Protein AF-D5DQ71-F1 (afdb_monomer_lite)

Foldseek 3Di:
DQDPVRLVVLVVVLVVLVVCLVVDPDPVVNVVSVVSNVVSVVVNVVVVVVVVPD

Radius of gyration: 12.97 Å; chains: 1; bounding box: 25×14×41 Å

pLDDT: mean 87.88, std 16.12, range [41.28, 98.62]

Sequence (54 aa):
MINEQETLLFIKELGRLLKDYQNCSNASVKSEIYKDIVLLSNVIQLDHVNVSYA

Structure (mmCIF, N/CA/C/O backbone):
data_AF-D5DQ71-F1
#
_entry.id   AF-D5DQ71-F1
#
loop_
_atom_site.group_PDB
_atom_site.id
_atom_site.type_symbol
_atom_site.label_atom_id
_atom_site.label_alt_id
_atom_site.label_comp_id
_atom_site.label_asym_id
_atom_site.label_entity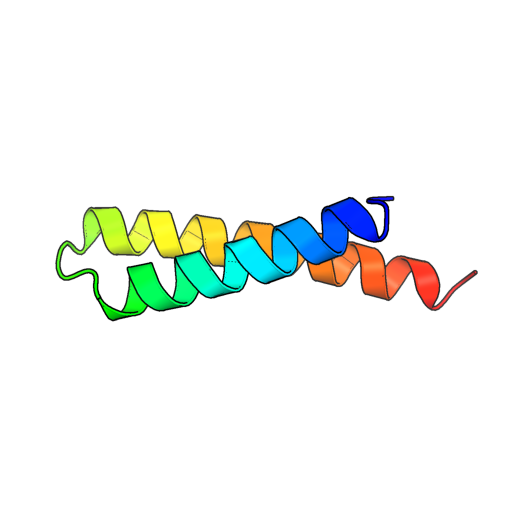_id
_atom_site.label_seq_id
_atom_site.pdbx_PDB_ins_code
_atom_site.Cartn_x
_atom_site.Cartn_y
_atom_site.Cartn_z
_atom_site.occupancy
_atom_site.B_iso_or_equiv
_atom_site.auth_seq_id
_atom_site.auth_comp_id
_atom_site.auth_asym_id
_atom_site.auth_atom_id
_atom_site.pdbx_PDB_model_num
ATOM 1 N N . MET A 1 1 ? 9.817 9.228 -17.146 1.00 63.09 1 MET A N 1
ATOM 2 C CA . MET A 1 1 ? 9.946 7.767 -17.106 1.00 63.09 1 MET A CA 1
ATOM 3 C C . MET A 1 1 ? 10.663 7.463 -15.818 1.00 63.09 1 MET A C 1
ATOM 5 O O . MET A 1 1 ? 11.751 8.002 -15.628 1.00 63.09 1 MET A O 1
ATOM 9 N N . ILE A 1 2 ? 10.004 6.768 -14.906 1.00 76.62 2 ILE A N 1
ATOM 10 C CA . ILE A 1 2 ? 10.651 6.305 -13.687 1.00 76.62 2 ILE A CA 1
ATOM 11 C C . ILE A 1 2 ? 11.502 5.091 -14.092 1.00 76.62 2 ILE A C 1
ATOM 13 O O . ILE A 1 2 ? 11.180 4.388 -15.052 1.00 76.62 2 ILE A O 1
ATOM 17 N N . ASN A 1 3 ? 12.660 4.894 -13.471 1.00 86.38 3 ASN A N 1
ATOM 18 C CA . ASN A 1 3 ? 13.483 3.732 -13.805 1.00 86.38 3 ASN A CA 1
ATOM 19 C C . ASN A 1 3 ? 13.022 2.490 -13.024 1.00 86.38 3 ASN A C 1
ATOM 21 O O . ASN A 1 3 ? 12.319 2.595 -12.023 1.00 86.38 3 ASN A O 1
ATOM 25 N N . GLU A 1 4 ? 13.464 1.304 -13.443 1.00 87.50 4 GLU A N 1
ATOM 26 C CA . GLU A 1 4 ? 13.064 0.032 -12.824 1.00 87.50 4 GLU A CA 1
ATOM 27 C C . GLU A 1 4 ? 13.314 -0.016 -11.303 1.00 87.50 4 GLU A C 1
ATOM 29 O O . GLU A 1 4 ? 12.508 -0.562 -10.550 1.00 87.50 4 GLU A O 1
ATOM 34 N N . GLN A 1 5 ? 14.399 0.595 -10.819 1.00 90.38 5 GLN A N 1
ATOM 35 C CA . GLN A 1 5 ? 14.734 0.622 -9.391 1.00 90.38 5 GLN A CA 1
ATOM 36 C C . GLN A 1 5 ? 13.753 1.510 -8.614 1.00 90.38 5 GLN A C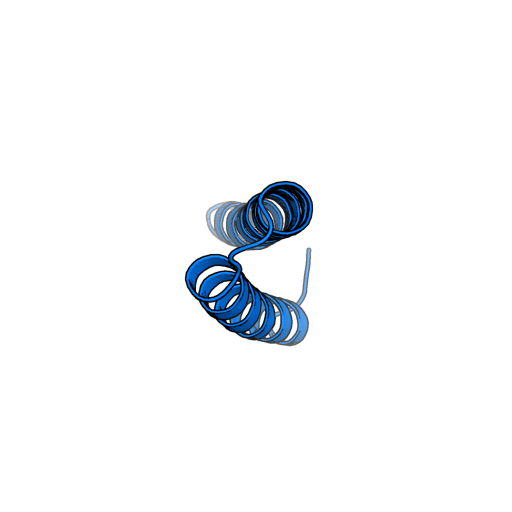 1
ATOM 38 O O . GLN A 1 5 ? 13.326 1.151 -7.515 1.00 90.38 5 GLN A O 1
ATOM 43 N N . GLU A 1 6 ? 13.358 2.640 -9.197 1.00 89.88 6 GLU A N 1
ATOM 44 C CA . GLU A 1 6 ? 12.327 3.524 -8.653 1.00 89.88 6 GLU A CA 1
ATOM 45 C C . GLU A 1 6 ? 10.944 2.855 -8.689 1.00 89.88 6 GLU A C 1
ATOM 47 O O . GLU A 1 6 ? 10.217 2.908 -7.697 1.00 89.88 6 GLU A O 1
ATOM 52 N N . THR A 1 7 ? 10.604 2.133 -9.763 1.00 89.56 7 THR A N 1
ATOM 53 C CA . THR A 1 7 ? 9.366 1.342 -9.847 1.00 89.56 7 THR A CA 1
ATOM 54 C C . THR A 1 7 ? 9.305 0.285 -8.740 1.00 89.56 7 THR A C 1
ATOM 56 O O . THR A 1 7 ? 8.291 0.167 -8.050 1.00 89.56 7 THR A O 1
ATOM 59 N N . LEU A 1 8 ? 10.394 -0.458 -8.508 1.00 92.50 8 LEU A N 1
ATOM 60 C CA . LEU A 1 8 ? 10.477 -1.450 -7.429 1.00 92.50 8 LEU A CA 1
ATOM 61 C C . LEU A 1 8 ? 10.339 -0.810 -6.042 1.00 92.50 8 LEU A C 1
ATOM 63 O O . LEU A 1 8 ? 9.675 -1.370 -5.162 1.00 92.50 8 LEU A O 1
ATOM 67 N N . LEU A 1 9 ? 10.929 0.373 -5.844 1.00 94.56 9 LEU A N 1
ATOM 68 C CA . LEU A 1 9 ? 10.776 1.137 -4.608 1.00 94.56 9 LEU A CA 1
ATOM 69 C C . LEU A 1 9 ? 9.312 1.540 -4.386 1.00 94.56 9 LEU A C 1
ATOM 71 O O . LEU A 1 9 ? 8.796 1.362 -3.282 1.00 94.56 9 LEU A O 1
ATOM 75 N N . PHE A 1 10 ? 8.626 2.011 -5.427 1.00 93.62 10 PHE A N 1
ATOM 76 C CA . PHE A 1 10 ? 7.216 2.393 -5.351 1.00 93.62 10 PHE A CA 1
ATOM 77 C C . PHE A 1 10 ? 6.289 1.204 -5.109 1.00 93.62 10 PHE A C 1
ATOM 79 O O . PHE A 1 10 ? 5.370 1.318 -4.303 1.00 93.62 10 PHE A O 1
ATOM 86 N N . ILE A 1 11 ? 6.551 0.042 -5.712 1.00 93.94 11 ILE A N 1
ATOM 87 C CA . ILE A 1 11 ? 5.796 -1.190 -5.428 1.00 93.94 11 ILE A CA 1
ATOM 88 C C . ILE A 1 11 ? 5.955 -1.590 -3.955 1.00 93.94 11 ILE A C 1
ATOM 90 O O . ILE A 1 11 ? 4.975 -1.922 -3.283 1.00 93.94 11 ILE A O 1
ATOM 94 N N . LYS A 1 12 ? 7.184 -1.536 -3.425 1.00 96.56 12 LYS A N 1
ATOM 95 C CA . LYS A 1 12 ? 7.454 -1.834 -2.012 1.00 96.56 12 LYS A CA 1
ATOM 96 C C . LYS A 1 12 ? 6.727 -0.860 -1.082 1.00 96.56 12 LYS A C 1
ATOM 98 O O . LYS A 1 12 ? 6.148 -1.284 -0.082 1.00 96.56 12 LYS A O 1
ATOM 103 N N . GLU A 1 13 ? 6.756 0.425 -1.412 1.00 97.44 13 GLU A N 1
ATOM 104 C CA . GLU A 1 13 ? 6.082 1.481 -0.661 1.00 97.44 13 GLU A CA 1
ATOM 105 C C . GLU A 1 13 ? 4.557 1.313 -0.678 1.00 97.44 13 GLU A C 1
ATOM 107 O O . GLU A 1 13 ? 3.915 1.353 0.370 1.00 97.44 13 GLU A O 1
ATOM 112 N N . LEU A 1 14 ? 3.983 1.005 -1.843 1.00 97.25 14 LEU A N 1
ATOM 113 C CA . LEU A 1 14 ? 2.560 0.714 -1.999 1.00 97.25 14 LEU A CA 1
ATOM 114 C C . LEU A 1 14 ? 2.125 -0.462 -1.113 1.00 97.25 14 LEU A C 1
ATOM 116 O O . LEU A 1 14 ? 1.098 -0.390 -0.439 1.00 97.25 14 LEU A O 1
ATOM 120 N N . GLY A 1 15 ? 2.937 -1.522 -1.048 1.00 97.19 15 GLY A N 1
ATOM 121 C CA . GLY A 1 15 ? 2.705 -2.644 -0.139 1.00 97.19 15 GLY A CA 1
ATOM 122 C C . GLY A 1 15 ? 2.676 -2.230 1.339 1.00 97.19 15 GLY A C 1
ATOM 123 O O . GLY A 1 15 ? 1.838 -2.724 2.098 1.00 97.19 15 GLY A O 1
ATOM 124 N N . ARG A 1 16 ? 3.545 -1.295 1.752 1.00 98.44 16 ARG A N 1
ATOM 125 C CA . ARG A 1 16 ? 3.542 -0.744 3.117 1.00 98.44 16 ARG A CA 1
ATOM 126 C C . ARG A 1 16 ? 2.268 0.051 3.388 1.00 98.44 16 ARG A C 1
ATOM 128 O O . ARG A 1 16 ? 1.592 -0.226 4.374 1.00 98.44 16 ARG A O 1
ATOM 135 N N . LEU A 1 17 ? 1.902 0.963 2.491 1.00 98.38 17 LEU A N 1
ATOM 136 C CA . LEU A 1 17 ? 0.717 1.808 2.651 1.00 98.38 17 LEU A CA 1
ATOM 137 C C . LEU A 1 17 ? -0.579 0.998 2.707 1.00 98.38 17 LEU A C 1
ATOM 139 O O . LEU A 1 17 ? -1.453 1.302 3.513 1.00 98.38 17 LEU A O 1
ATOM 143 N N . LEU A 1 18 ? -0.703 -0.070 1.912 1.00 98.44 18 LEU A N 1
ATOM 144 C CA . LEU A 1 18 ? -1.856 -0.975 1.982 1.00 98.44 18 LEU A CA 1
ATOM 145 C C . LEU A 1 18 ? -1.987 -1.622 3.367 1.00 98.44 18 LEU A C 1
ATOM 147 O O . LEU A 1 18 ? -3.089 -1.698 3.917 1.00 98.44 18 LEU A O 1
ATOM 151 N N . LYS A 1 19 ? -0.864 -2.046 3.955 1.00 98.44 19 LYS A N 1
ATOM 152 C CA . LYS A 1 19 ? -0.836 -2.594 5.314 1.00 98.44 19 LYS A CA 1
ATOM 153 C C . LYS A 1 19 ? -1.176 -1.526 6.355 1.00 98.44 19 LYS A C 1
ATOM 155 O O . LYS A 1 19 ? -1.953 -1.800 7.269 1.00 98.44 19 LYS A O 1
ATOM 160 N N . ASP A 1 20 ? -0.641 -0.318 6.219 1.00 98.44 20 ASP A N 1
ATOM 161 C CA . ASP A 1 20 ? -0.929 0.789 7.134 1.00 98.44 20 ASP A CA 1
ATOM 162 C C . ASP A 1 20 ? -2.409 1.191 7.061 1.00 98.44 20 ASP A C 1
ATOM 164 O O . ASP A 1 20 ? -3.061 1.345 8.092 1.00 98.44 20 ASP A O 1
ATOM 168 N N . TYR A 1 21 ? -2.990 1.244 5.860 1.00 98.38 21 TYR A N 1
ATOM 169 C CA . TYR A 1 21 ? -4.411 1.517 5.641 1.00 98.38 21 TYR A CA 1
ATOM 170 C C . TYR A 1 21 ? -5.319 0.485 6.323 1.00 98.38 21 TYR A C 1
ATOM 172 O O . TYR A 1 21 ? -6.312 0.845 6.964 1.00 98.38 21 TYR A O 1
ATOM 180 N N . GLN A 1 22 ? -4.982 -0.803 6.201 1.00 97.94 22 GLN A N 1
ATOM 181 C CA . GLN A 1 22 ? -5.728 -1.892 6.836 1.00 97.94 22 GLN A CA 1
ATOM 182 C C . GLN A 1 22 ? -5.687 -1.797 8.365 1.00 97.94 22 GLN A C 1
ATOM 184 O O . GLN A 1 22 ? -6.707 -2.025 9.014 1.00 97.94 22 GLN A O 1
ATOM 189 N N . ASN A 1 23 ? -4.540 -1.412 8.929 1.00 98.06 23 ASN A N 1
ATOM 190 C CA . ASN A 1 23 ? -4.329 -1.345 10.376 1.00 98.06 23 ASN A CA 1
ATOM 191 C C . ASN A 1 23 ? -4.690 0.017 10.999 1.00 98.06 23 ASN A C 1
ATOM 193 O O . ASN A 1 23 ? -4.674 0.157 12.222 1.00 98.06 23 ASN A O 1
ATOM 197 N N . CYS A 1 24 ? -5.026 1.027 10.193 1.00 97.94 24 CYS A N 1
ATOM 198 C CA . CYS A 1 24 ? -5.367 2.357 10.682 1.00 97.94 24 CYS A CA 1
ATOM 199 C C . CYS A 1 24 ? -6.835 2.439 11.132 1.00 97.94 24 CYS A C 1
ATOM 201 O O . CYS A 1 24 ? -7.762 2.203 10.349 1.00 97.94 24 CYS A O 1
ATOM 203 N N . SER A 1 25 ? -7.048 2.829 12.392 1.00 97.75 25 SER A N 1
ATOM 204 C CA . SER A 1 25 ? -8.369 3.100 12.979 1.00 97.75 25 SER A CA 1
ATOM 205 C C . SER A 1 25 ? -8.775 4.576 12.909 1.00 97.75 25 SER A C 1
ATOM 207 O O . SER A 1 25 ? -9.962 4.894 12.958 1.00 97.75 25 SER A O 1
ATOM 209 N N . ASN A 1 26 ? -7.811 5.493 12.769 1.00 98.38 26 ASN A N 1
ATOM 210 C CA . ASN A 1 26 ? -8.084 6.922 12.654 1.00 98.38 26 ASN A CA 1
ATOM 211 C C . ASN A 1 26 ? -8.553 7.256 11.232 1.00 98.38 26 ASN A C 1
ATOM 213 O O . ASN A 1 26 ? -7.778 7.176 10.284 1.00 98.38 26 ASN A O 1
ATOM 217 N N . ALA A 1 27 ? -9.812 7.674 11.091 1.00 97.62 27 ALA A N 1
ATOM 218 C CA . ALA A 1 27 ? -10.424 7.942 9.790 1.00 97.62 27 ALA A CA 1
ATOM 219 C C . ALA A 1 27 ? -9.714 9.043 8.979 1.00 97.62 27 ALA A C 1
ATOM 221 O O . ALA A 1 27 ? -9.591 8.914 7.763 1.00 97.62 27 ALA A O 1
ATOM 222 N N . SER A 1 28 ? -9.222 10.096 9.640 1.00 98.12 28 SER A N 1
ATOM 223 C CA . SER A 1 28 ? -8.512 11.193 8.970 1.00 98.12 28 SER A CA 1
ATOM 224 C C . SER A 1 28 ? -7.182 10.705 8.394 1.00 98.12 28 SER A C 1
ATOM 226 O O . SER A 1 28 ? -6.924 10.848 7.203 1.00 98.12 28 SER A O 1
ATOM 228 N N . VAL A 1 29 ? -6.388 10.003 9.208 1.00 98.19 29 VAL A N 1
ATOM 229 C CA . VAL A 1 29 ? -5.108 9.423 8.769 1.00 98.19 29 VAL A CA 1
ATOM 230 C C . VAL A 1 29 ? -5.328 8.369 7.683 1.00 98.19 29 VAL A C 1
ATOM 232 O O . VAL A 1 29 ? -4.620 8.350 6.682 1.00 98.19 29 VAL A O 1
ATOM 235 N N . LYS A 1 30 ? -6.354 7.527 7.831 1.00 98.31 30 LYS A N 1
ATOM 236 C CA . LYS A 1 30 ? -6.725 6.510 6.842 1.00 98.31 30 LYS A CA 1
ATOM 237 C C . LYS A 1 30 ? -7.088 7.118 5.482 1.00 98.31 30 LYS A C 1
ATOM 239 O O . LYS A 1 30 ? -6.763 6.529 4.454 1.00 98.31 30 LYS A O 1
ATOM 244 N N . SER A 1 31 ? -7.729 8.288 5.475 1.00 98.44 31 SER A N 1
ATOM 245 C CA . SER A 1 31 ? -8.030 9.046 4.255 1.00 98.44 31 SER A CA 1
ATOM 246 C C . SER A 1 31 ? -6.759 9.537 3.559 1.00 98.44 31 SER A C 1
ATOM 248 O O . SER A 1 31 ? -6.631 9.377 2.348 1.00 98.44 31 SER A O 1
ATOM 250 N N . GLU A 1 32 ? -5.789 10.067 4.310 1.00 98.62 32 GLU A N 1
ATOM 251 C CA . GLU A 1 32 ? -4.507 10.496 3.732 1.00 98.62 32 GLU A CA 1
ATOM 252 C C . GLU A 1 32 ? -3.707 9.309 3.176 1.00 98.62 32 GLU A C 1
ATOM 254 O O . GLU A 1 32 ? -3.285 9.355 2.024 1.00 98.62 32 GLU A O 1
ATOM 259 N N . ILE A 1 33 ? -3.624 8.190 3.910 1.00 98.50 33 ILE A N 1
ATOM 260 C CA . ILE A 1 33 ? -2.971 6.962 3.415 1.00 98.50 33 ILE A CA 1
ATOM 261 C C . ILE A 1 33 ? -3.613 6.491 2.099 1.00 98.50 33 ILE A C 1
ATOM 263 O O . ILE A 1 33 ? -2.920 6.062 1.178 1.00 98.50 33 ILE A O 1
ATOM 267 N N . TYR A 1 34 ?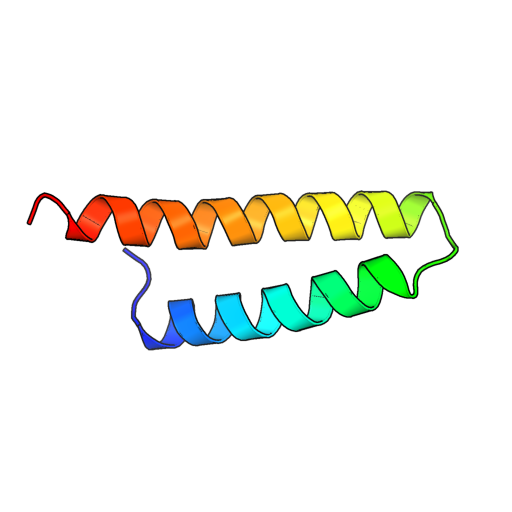 -4.942 6.574 1.978 1.00 98.38 34 TYR A N 1
ATOM 268 C CA . TYR A 1 34 ? -5.629 6.208 0.739 1.00 98.38 34 TYR A CA 1
ATOM 269 C C . TYR A 1 34 ? -5.248 7.107 -0.442 1.00 98.38 34 TYR A C 1
ATOM 271 O O . TYR A 1 34 ? -5.050 6.604 -1.549 1.00 98.38 34 TYR A O 1
ATOM 279 N N . LYS A 1 35 ? -5.118 8.420 -0.226 1.00 98.38 35 LYS A N 1
ATOM 280 C CA . LYS A 1 35 ? -4.672 9.346 -1.278 1.00 98.38 35 LYS A CA 1
ATOM 281 C C . LYS A 1 35 ? -3.269 8.989 -1.766 1.00 98.38 35 LYS A C 1
ATOM 283 O O . LYS A 1 35 ? -3.051 8.961 -2.976 1.00 98.38 35 LYS A O 1
ATOM 288 N N . ASP A 1 36 ? -2.367 8.640 -0.851 1.00 97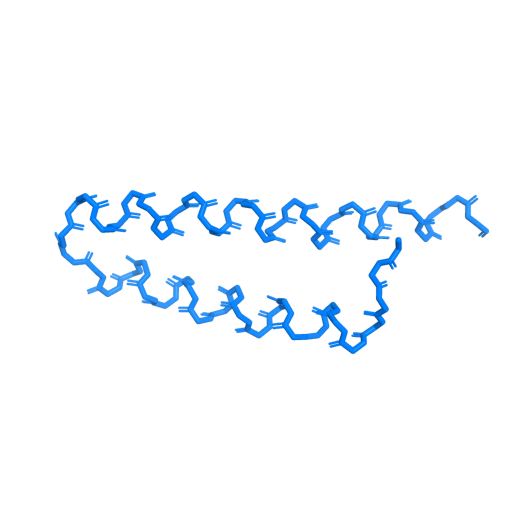.94 36 ASP A N 1
ATOM 289 C CA . ASP A 1 36 ? -1.006 8.215 -1.192 1.00 97.94 36 ASP A CA 1
ATOM 290 C C . ASP A 1 36 ? -1.000 6.901 -1.987 1.00 97.94 36 ASP A C 1
ATOM 292 O O . ASP A 1 36 ? -0.293 6.786 -2.990 1.00 97.94 36 ASP A O 1
ATOM 296 N N . ILE A 1 37 ? -1.846 5.931 -1.610 1.00 98.12 37 ILE A N 1
ATOM 297 C CA . ILE A 1 37 ? -2.043 4.678 -2.361 1.00 98.12 37 ILE A CA 1
ATOM 298 C C . ILE A 1 37 ? -2.475 4.968 -3.800 1.00 98.12 37 ILE A C 1
ATOM 3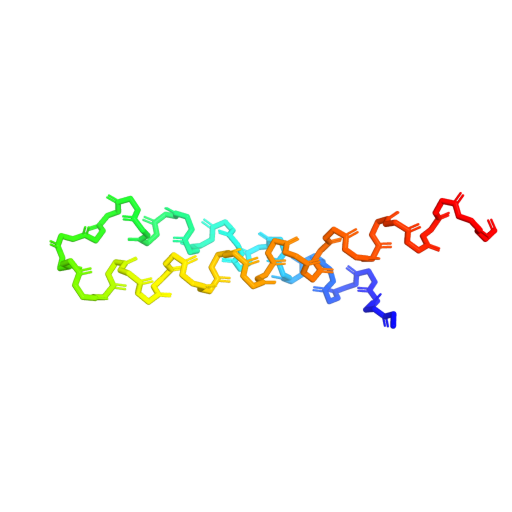00 O O . ILE A 1 37 ? -1.916 4.392 -4.737 1.00 98.12 37 ILE A O 1
ATOM 304 N N . VAL A 1 38 ? -3.463 5.847 -3.990 1.00 97.12 38 VAL A N 1
ATOM 305 C CA . VAL A 1 38 ? -3.970 6.210 -5.323 1.00 97.12 38 VAL A CA 1
ATOM 306 C C . VAL A 1 38 ? -2.881 6.897 -6.144 1.00 97.12 38 VAL A C 1
ATOM 308 O O . VAL A 1 38 ? -2.674 6.543 -7.304 1.00 97.12 38 VAL A O 1
ATOM 311 N N . LEU A 1 39 ? -2.147 7.834 -5.542 1.00 95.31 39 LEU A N 1
ATOM 312 C CA . LEU A 1 39 ? -1.059 8.546 -6.205 1.00 95.31 39 LEU A CA 1
ATOM 313 C C . LEU A 1 39 ? 0.035 7.585 -6.689 1.00 95.31 39 LEU A C 1
ATOM 315 O O . LEU A 1 39 ? 0.385 7.600 -7.869 1.00 95.31 39 LEU A O 1
ATOM 319 N N . LEU A 1 40 ? 0.536 6.718 -5.806 1.00 94.75 40 LEU A N 1
ATOM 320 C CA . LEU A 1 40 ? 1.574 5.738 -6.139 1.00 94.75 40 LEU A CA 1
ATOM 321 C C . LEU A 1 40 ? 1.100 4.730 -7.188 1.00 94.75 40 LEU A C 1
ATOM 323 O O . LEU A 1 40 ? 1.846 4.410 -8.111 1.00 94.75 40 LEU A O 1
ATOM 327 N N . SER A 1 41 ? -0.151 4.275 -7.091 1.00 93.69 41 SER A N 1
ATOM 328 C CA . SER A 1 41 ? -0.736 3.357 -8.076 1.00 93.69 41 SER A CA 1
ATOM 329 C C . SER A 1 41 ? -0.779 3.980 -9.473 1.00 93.69 41 SER A C 1
ATOM 331 O O . SER A 1 41 ? -0.413 3.323 -10.446 1.00 93.69 41 SER A O 1
ATOM 333 N N . ASN A 1 42 ? -1.158 5.258 -9.572 1.00 91.56 42 ASN A N 1
ATOM 334 C CA . ASN A 1 42 ? -1.189 5.981 -10.843 1.00 91.56 42 ASN A CA 1
ATOM 335 C C . ASN A 1 42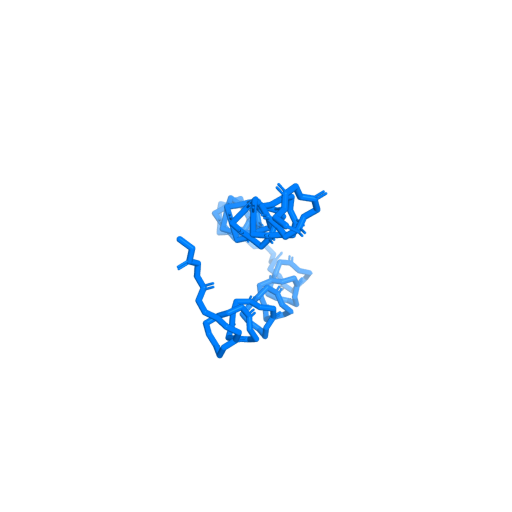 ? 0.212 6.141 -11.441 1.00 91.56 42 ASN A C 1
ATOM 337 O O . ASN A 1 42 ? 0.395 5.944 -12.639 1.00 91.56 42 ASN A O 1
ATOM 341 N N . VAL A 1 43 ? 1.206 6.467 -10.611 1.00 89.06 43 VAL A N 1
ATOM 342 C CA . VAL A 1 43 ? 2.603 6.611 -11.043 1.00 89.06 43 VAL A CA 1
ATOM 343 C C . VAL A 1 43 ? 3.136 5.291 -11.613 1.00 89.06 43 VAL A C 1
ATOM 345 O O . VAL A 1 43 ? 3.683 5.281 -12.712 1.00 89.06 43 VAL A O 1
ATOM 348 N N . ILE A 1 44 ? 2.896 4.169 -10.929 1.00 88.38 44 ILE A N 1
ATOM 349 C CA . ILE A 1 44 ? 3.307 2.835 -11.399 1.00 88.38 44 ILE A CA 1
ATOM 350 C C . ILE A 1 44 ? 2.590 2.460 -12.711 1.00 88.38 44 ILE A C 1
ATOM 352 O O . ILE A 1 44 ? 3.216 1.955 -13.641 1.00 88.38 44 ILE A O 1
ATOM 356 N N . GLN A 1 45 ? 1.283 2.723 -12.822 1.00 85.25 45 GLN A N 1
ATOM 357 C CA . GLN A 1 45 ? 0.515 2.422 -14.038 1.00 85.25 45 GLN A CA 1
ATOM 358 C C . GLN A 1 45 ? 0.949 3.257 -15.249 1.00 85.25 45 GLN A C 1
ATOM 360 O O . GLN A 1 45 ? 1.037 2.718 -16.352 1.00 85.25 45 GLN A O 1
ATOM 365 N N . LEU A 1 46 ? 1.234 4.550 -15.062 1.00 77.06 46 LEU A N 1
ATOM 366 C CA . LEU A 1 46 ? 1.700 5.436 -16.135 1.00 77.06 46 LEU A CA 1
ATOM 367 C C . LEU A 1 46 ? 3.004 4.940 -16.764 1.00 77.06 46 LEU A C 1
ATOM 369 O O . LEU A 1 46 ? 3.187 5.058 -17.976 1.00 77.06 46 LEU A O 1
ATOM 373 N N . ASP A 1 47 ? 3.883 4.341 -15.967 1.00 64.75 47 ASP A N 1
ATOM 374 C CA . ASP A 1 47 ? 5.098 3.729 -16.489 1.00 64.75 47 ASP A CA 1
ATOM 375 C C . ASP A 1 47 ? 4.811 2.456 -17.287 1.00 64.75 47 ASP A C 1
ATOM 377 O O . ASP A 1 47 ? 5.348 2.303 -18.381 1.00 64.75 47 ASP A O 1
ATOM 381 N N . HIS A 1 48 ? 3.897 1.590 -16.839 1.00 59.88 48 HIS A N 1
ATOM 382 C CA . HIS A 1 48 ? 3.517 0.398 -17.609 1.00 59.88 48 HIS A CA 1
ATOM 383 C C . HIS A 1 48 ? 2.854 0.723 -18.961 1.00 59.88 48 HIS A C 1
ATOM 385 O O . HIS A 1 48 ? 3.057 -0.006 -19.936 1.00 59.88 48 HIS A O 1
ATOM 391 N N . VAL A 1 49 ? 2.097 1.823 -19.055 1.00 59.78 49 VAL A N 1
ATOM 392 C CA . VAL A 1 49 ? 1.488 2.269 -20.322 1.00 59.78 49 VAL A CA 1
ATOM 393 C C . VAL A 1 49 ? 2.550 2.777 -21.306 1.00 59.78 49 VAL A C 1
ATOM 395 O O . VAL A 1 49 ? 2.446 2.510 -22.502 1.00 59.78 49 VAL A O 1
ATOM 398 N N . ASN A 1 50 ? 3.607 3.434 -20.822 1.00 52.47 50 ASN A N 1
ATOM 399 C CA . ASN A 1 50 ? 4.668 3.977 -21.677 1.00 52.47 50 ASN A CA 1
ATOM 400 C C . ASN A 1 50 ? 5.608 2.915 -22.276 1.00 52.47 50 ASN A C 1
ATOM 402 O O . ASN A 1 50 ? 6.286 3.209 -23.255 1.00 52.47 50 ASN A O 1
ATOM 406 N N . VAL A 1 51 ? 5.636 1.685 -21.748 1.00 52.41 51 VAL A N 1
ATOM 407 C CA . VAL A 1 51 ? 6.417 0.574 -22.340 1.00 52.41 51 VAL A CA 1
ATOM 408 C C . VAL A 1 51 ? 5.647 -0.140 -23.462 1.00 52.41 51 VAL A C 1
ATOM 410 O O . VAL A 1 51 ? 6.244 -0.826 -24.280 1.00 52.41 51 VAL A O 1
ATOM 413 N N . SER A 1 52 ? 4.323 0.033 -23.554 1.00 49.66 52 SER A N 1
ATOM 414 C CA . SER A 1 52 ? 3.491 -0.682 -24.542 1.00 49.66 52 SER A CA 1
ATOM 415 C C . SER A 1 52 ? 3.449 -0.031 -25.934 1.00 49.66 52 SER A C 1
ATOM 417 O O . SER A 1 52 ? 2.834 -0.584 -26.842 1.00 49.66 52 SER A O 1
ATOM 419 N N . TYR A 1 53 ? 4.087 1.130 -26.111 1.00 45.25 53 TYR A N 1
ATOM 420 C CA . TYR A 1 53 ? 4.123 1.881 -27.376 1.00 45.25 53 TYR A CA 1
ATOM 421 C C . TYR A 1 53 ? 5.548 2.248 -27.836 1.00 45.25 53 TYR A C 1
ATOM 423 O O . TYR A 1 53 ? 5.693 3.114 -28.701 1.00 45.25 53 TYR A O 1
ATOM 431 N N . ALA A 1 54 ? 6.582 1.622 -27.263 1.00 41.28 54 ALA A N 1
ATOM 432 C CA . ALA A 1 54 ? 7.986 1.822 -27.637 1.00 41.28 54 ALA A CA 1
ATOM 433 C C . ALA A 1 54 ? 8.537 0.629 -28.429 1.00 41.28 54 ALA A C 1
ATOM 435 O O . ALA A 1 54 ? 8.210 -0.522 -28.060 1.00 41.28 54 ALA A O 1
#

Organism: Priestia megaterium (strain ATCC 12872 / QMB1551) (NCBI:txid545693)

Secondary structure (DSSP, 8-state):
---HHHHHHHHHHHHHHHHHHHH---HHHHHHHHHHHHHHHHHHHHHHHHHTT-